Protein AF-A0A8C8XXU4-F1 (afdb_monomer_lite)

pLDDT: mean 84.92, std 8.57, range [63.16, 95.69]

Secondary structure (DSSP, 8-state):
-HHHHHHHHHHHHHHHHHHHHHHHHHHHHHHH--SGGGHHHHHHHHHHHHHHHSHHHHHHHHHHHHHHHHHHHHHHHHT-

InterPro domains:
  IPR015143 L27-1 [PF09058] (17-62)
  IPR036892 L27 domain superfamily [SSF101288] (17-68)

Foldseek 3Di:
DVVLVVVLVVVLCCLVVVLVVVLVVLVVVLVVPDDPVCVVVSVVSVVVSVCSPDPVNVVVSVVVSVVVVVVSVVVVVVVD

Organism: Panthera leo (NCBI:txid9689)

Structure (mmCIF, N/CA/C/O backbone):
data_AF-A0A8C8XXU4-F1
#
_entry.id   AF-A0A8C8XXU4-F1
#
loop_
_atom_site.group_PDB
_atom_site.id
_atom_site.type_symbol
_atom_site.label_atom_id
_atom_site.label_alt_id
_atom_site.label_comp_id
_atom_site.label_asym_id
_atom_site.label_entity_id
_atom_site.label_seq_id
_atom_site.pdbx_PDB_ins_code
_atom_site.Cartn_x
_atom_site.Cartn_y
_atom_site.Cartn_z
_atom_site.occupancy
_atom_site.B_iso_or_equiv
_atom_site.auth_seq_id
_atom_site.auth_comp_id
_atom_site.auth_asym_id
_atom_site.auth_atom_id
_atom_site.pdbx_PDB_model_num
ATOM 1 N N . CYS A 1 1 ? 26.536 -4.097 -20.520 1.00 66.56 1 CYS A N 1
ATOM 2 C CA . CYS A 1 1 ? 27.411 -4.455 -19.381 1.00 66.56 1 CYS A CA 1
ATOM 3 C C . CYS A 1 1 ? 26.626 -5.318 -18.374 1.00 66.56 1 CYS A C 1
ATOM 5 O O . CYS A 1 1 ? 25.540 -4.890 -17.993 1.00 66.56 1 CYS A O 1
ATOM 7 N N . PRO A 1 2 ? 27.097 -6.516 -17.969 1.00 71.19 2 PRO A N 1
ATOM 8 C CA . PRO A 1 2 ? 26.350 -7.456 -17.107 1.00 71.19 2 PRO A CA 1
ATOM 9 C C . PRO A 1 2 ? 25.927 -6.871 -15.750 1.00 71.19 2 PRO A C 1
ATOM 11 O O . PRO A 1 2 ? 24.820 -7.129 -15.283 1.00 71.19 2 PRO A O 1
ATOM 14 N N . LEU A 1 3 ? 26.772 -6.014 -15.167 1.00 71.06 3 LEU A N 1
ATOM 15 C CA . LEU A 1 3 ? 26.507 -5.297 -13.913 1.00 71.06 3 LEU A CA 1
ATOM 16 C C . LEU A 1 3 ? 25.264 -4.401 -14.006 1.00 71.06 3 LEU A C 1
ATOM 18 O O . LEU A 1 3 ? 24.404 -4.441 -13.133 1.00 71.06 3 LEU A O 1
ATOM 22 N N . LEU A 1 4 ? 25.121 -3.665 -15.112 1.00 69.38 4 LEU A N 1
ATOM 23 C CA . LEU A 1 4 ? 23.975 -2.785 -15.352 1.00 69.38 4 LEU A CA 1
ATOM 24 C C . LEU A 1 4 ? 22.674 -3.587 -15.536 1.00 69.38 4 LEU A C 1
ATOM 26 O O . LEU A 1 4 ? 21.594 -3.099 -15.225 1.00 69.38 4 LEU A O 1
ATOM 30 N N . LYS A 1 5 ? 22.772 -4.817 -16.063 1.00 69.88 5 LYS A N 1
ATOM 31 C CA . LYS A 1 5 ? 21.628 -5.716 -16.296 1.00 69.88 5 LYS A CA 1
ATOM 32 C C . LYS A 1 5 ? 21.108 -6.297 -14.982 1.00 69.88 5 LYS A C 1
ATOM 34 O O . LYS A 1 5 ? 19.905 -6.290 -14.750 1.00 69.88 5 LYS A O 1
ATOM 39 N N . ASN A 1 6 ? 22.015 -6.711 -14.097 1.00 74.44 6 ASN A N 1
ATOM 40 C CA . ASN A 1 6 ? 21.665 -7.130 -12.739 1.00 74.44 6 ASN A CA 1
ATOM 41 C C . ASN A 1 6 ? 21.093 -5.978 -11.908 1.00 74.44 6 ASN A C 1
ATOM 43 O O . ASN A 1 6 ? 20.083 -6.172 -11.240 1.00 74.44 6 ASN A O 1
ATOM 47 N N . TYR A 1 7 ? 21.680 -4.780 -11.999 1.00 73.25 7 TYR A N 1
ATOM 48 C CA . TYR A 1 7 ? 21.187 -3.599 -11.288 1.00 73.25 7 TYR A CA 1
ATOM 49 C C . TYR A 1 7 ? 19.741 -3.255 -11.676 1.00 73.25 7 TYR A C 1
ATOM 51 O O . TYR A 1 7 ? 18.917 -2.984 -10.807 1.00 73.25 7 TYR A O 1
ATOM 59 N N . LEU A 1 8 ? 19.379 -3.359 -12.962 1.00 68.12 8 LEU A N 1
ATOM 60 C CA . LEU A 1 8 ? 18.004 -3.082 -13.383 1.00 68.12 8 LEU A CA 1
ATOM 61 C C . LEU A 1 8 ? 16.997 -4.158 -12.991 1.00 68.12 8 LEU A C 1
ATOM 63 O O . LEU A 1 8 ? 15.884 -3.833 -12.586 1.00 68.12 8 LEU A O 1
ATOM 67 N N . ILE A 1 9 ? 17.380 -5.434 -13.097 1.00 72.62 9 ILE A N 1
ATOM 68 C CA . ILE A 1 9 ? 16.548 -6.543 -12.607 1.00 72.62 9 ILE A CA 1
ATOM 69 C C . ILE A 1 9 ? 16.276 -6.350 -11.115 1.00 72.62 9 ILE A C 1
ATOM 71 O O . ILE A 1 9 ? 15.156 -6.572 -10.660 1.00 72.62 9 ILE A O 1
ATOM 75 N N . GLN A 1 10 ? 17.282 -5.892 -10.368 1.00 73.62 10 GLN A N 1
ATOM 76 C CA . GLN A 1 10 ? 17.159 -5.576 -8.954 1.00 73.62 10 GLN A CA 1
ATOM 77 C C . GLN A 1 10 ? 16.205 -4.397 -8.718 1.00 73.62 10 GLN A C 1
ATOM 79 O O . GLN A 1 10 ? 15.310 -4.536 -7.893 1.00 73.62 10 GLN A O 1
ATOM 84 N N . ILE A 1 11 ? 16.311 -3.299 -9.479 1.00 72.31 11 ILE A N 1
ATOM 85 C CA . ILE A 1 11 ? 15.396 -2.142 -9.390 1.00 72.31 11 ILE A CA 1
ATOM 86 C C . ILE A 1 11 ? 13.943 -2.540 -9.683 1.00 72.31 11 ILE A C 1
ATOM 88 O O . ILE A 1 11 ? 13.042 -2.177 -8.927 1.00 72.31 11 ILE A O 1
ATOM 92 N N . LEU A 1 12 ? 13.705 -3.311 -10.747 1.00 70.50 12 LEU A N 1
ATOM 93 C CA . LEU A 1 12 ? 12.358 -3.749 -11.131 1.00 70.50 12 LEU A CA 1
ATOM 94 C C . LEU A 1 12 ? 11.745 -4.681 -10.090 1.00 70.50 12 LEU A C 1
ATOM 96 O O . LEU A 1 12 ? 10.580 -4.517 -9.731 1.00 70.50 12 LEU A O 1
ATOM 100 N N . LYS A 1 13 ? 12.539 -5.623 -9.561 1.00 76.31 13 LYS A N 1
ATOM 101 C CA . LYS A 1 13 ? 12.113 -6.459 -8.431 1.00 76.31 13 LYS A CA 1
ATOM 102 C C . LYS A 1 13 ? 11.802 -5.615 -7.200 1.00 76.31 13 LYS A C 1
ATOM 104 O O . LYS A 1 13 ? 10.806 -5.884 -6.535 1.00 76.31 13 LYS A O 1
ATOM 109 N N . SER A 1 14 ? 12.639 -4.619 -6.909 1.00 75.12 14 SER A N 1
ATOM 110 C CA . SER A 1 14 ? 12.478 -3.736 -5.753 1.00 75.12 14 SER A CA 1
ATOM 111 C C . SER A 1 14 ? 11.159 -2.980 -5.833 1.00 75.12 14 SER A C 1
ATOM 113 O O . SER A 1 14 ? 10.389 -3.025 -4.893 1.00 75.12 14 SER A O 1
ATOM 115 N N . CYS A 1 15 ? 10.821 -2.370 -6.971 1.00 74.12 15 CYS A N 1
ATOM 116 C CA . CYS A 1 15 ? 9.658 -1.481 -7.068 1.00 74.12 15 CYS A CA 1
ATOM 117 C C . CYS A 1 15 ? 8.325 -2.173 -6.707 1.00 74.12 15 CYS A C 1
ATOM 119 O O . CYS A 1 15 ? 7.551 -1.668 -5.887 1.00 74.12 15 CYS A O 1
ATOM 121 N N . PHE A 1 16 ? 8.087 -3.370 -7.252 1.00 76.00 16 PHE A N 1
ATOM 122 C CA . PHE A 1 16 ? 6.893 -4.156 -6.923 1.00 76.00 16 PHE A CA 1
ATOM 123 C C . PHE A 1 16 ? 6.975 -4.775 -5.527 1.00 76.00 16 PHE A C 1
ATOM 125 O O . PHE A 1 16 ? 6.023 -4.683 -4.752 1.00 76.00 16 PHE A O 1
ATOM 132 N N . SER A 1 17 ? 8.124 -5.361 -5.176 1.00 83.62 17 SER A N 1
ATOM 133 C CA . SER A 1 17 ? 8.301 -6.014 -3.877 1.00 83.62 17 SER A CA 1
ATOM 134 C C . SER A 1 17 ? 8.242 -5.031 -2.708 1.00 83.62 17 SER A C 1
ATOM 136 O O . SER A 1 17 ? 7.738 -5.383 -1.646 1.00 83.62 17 SER A O 1
ATOM 138 N N . ASP A 1 18 ? 8.762 -3.818 -2.870 1.00 86.19 18 ASP A N 1
ATOM 139 C CA . ASP A 1 18 ? 8.759 -2.783 -1.839 1.00 86.19 18 ASP A CA 1
ATOM 140 C C . ASP A 1 18 ? 7.362 -2.206 -1.651 1.00 86.19 18 ASP A C 1
ATOM 142 O O . ASP A 1 18 ? 6.979 -1.923 -0.518 1.00 86.19 18 ASP A O 1
ATOM 146 N N . THR A 1 19 ? 6.577 -2.101 -2.725 1.00 88.56 19 THR A N 1
ATOM 147 C CA . THR A 1 19 ? 5.174 -1.683 -2.637 1.00 88.56 19 THR A CA 1
ATOM 148 C C . THR A 1 19 ? 4.345 -2.697 -1.846 1.00 88.56 19 THR A C 1
ATOM 150 O O . THR A 1 19 ? 3.620 -2.318 -0.924 1.00 88.56 19 THR A O 1
ATOM 153 N N . ASP A 1 20 ? 4.492 -3.991 -2.141 1.00 88.69 20 ASP A N 1
ATOM 154 C CA . ASP A 1 20 ? 3.800 -5.063 -1.413 1.00 88.69 20 ASP A CA 1
ATOM 155 C C . ASP A 1 20 ? 4.261 -5.162 0.055 1.00 88.69 20 ASP A C 1
ATOM 157 O O . ASP A 1 20 ? 3.452 -5.249 0.989 1.00 88.69 20 ASP A O 1
ATOM 161 N N . ARG A 1 21 ? 5.572 -5.027 0.290 1.00 92.94 21 ARG A N 1
ATOM 162 C CA . ARG A 1 21 ? 6.144 -4.989 1.640 1.00 92.94 21 ARG A CA 1
ATOM 163 C C . ARG A 1 21 ? 5.651 -3.778 2.434 1.00 92.94 21 ARG A C 1
ATOM 165 O O . ARG A 1 21 ? 5.305 -3.926 3.605 1.00 92.94 21 ARG A O 1
ATOM 172 N N . ALA A 1 22 ? 5.575 -2.598 1.820 1.00 93.12 22 ALA A N 1
ATOM 173 C 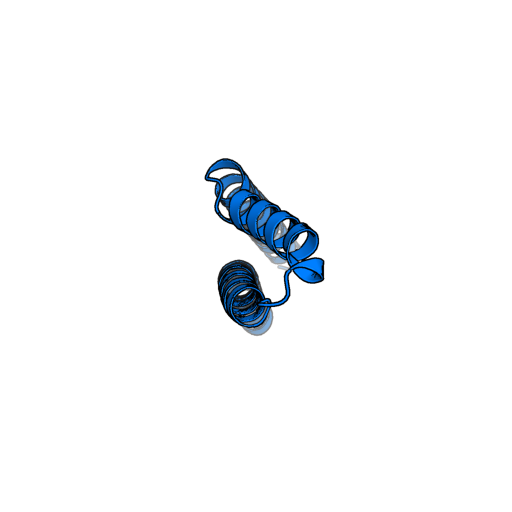CA . ALA A 1 22 ? 5.037 -1.396 2.452 1.00 93.12 22 ALA A CA 1
ATOM 174 C C . ALA A 1 22 ? 3.554 -1.568 2.816 1.00 93.12 22 ALA A C 1
ATOM 176 O O . ALA A 1 22 ? 3.157 -1.233 3.932 1.00 93.12 22 ALA A O 1
ATOM 177 N N . LEU A 1 23 ? 2.746 -2.157 1.927 1.00 93.88 23 LEU A N 1
ATOM 178 C CA . LEU A 1 23 ? 1.347 -2.493 2.208 1.00 93.88 23 LEU A CA 1
ATOM 179 C C . LEU A 1 23 ? 1.208 -3.448 3.402 1.00 93.88 23 LEU A C 1
ATOM 181 O O . LEU A 1 23 ? 0.375 -3.214 4.279 1.00 93.88 23 LEU A O 1
ATOM 185 N N . SER A 1 24 ? 2.048 -4.482 3.468 1.00 94.12 24 SER A N 1
ATOM 186 C CA . SER A 1 24 ? 2.065 -5.444 4.577 1.00 94.12 24 SER A CA 1
ATOM 187 C C . SER A 1 24 ? 2.411 -4.779 5.917 1.00 94.12 24 SER A C 1
ATOM 189 O O . SER A 1 24 ? 1.755 -5.027 6.931 1.00 94.12 24 SER A O 1
ATOM 191 N N . LEU A 1 25 ? 3.390 -3.869 5.924 1.00 95.69 25 LEU A N 1
ATOM 192 C CA . LEU A 1 25 ? 3.761 -3.099 7.116 1.00 95.69 25 LEU A CA 1
ATOM 193 C C . LEU A 1 25 ? 2.642 -2.147 7.562 1.00 95.69 25 LEU A C 1
ATOM 195 O O . LEU A 1 25 ? 2.374 -2.030 8.760 1.00 95.69 25 LEU A O 1
ATOM 199 N N . LEU A 1 26 ? 1.949 -1.497 6.621 1.00 94.69 26 LEU A N 1
ATOM 200 C CA . LEU A 1 26 ? 0.797 -0.639 6.923 1.00 94.69 26 LEU A CA 1
ATOM 201 C C . LEU A 1 26 ? -0.380 -1.438 7.502 1.00 94.69 26 LEU A C 1
ATOM 203 O O . LEU A 1 26 ? -1.072 -0.954 8.404 1.00 94.69 26 LEU A O 1
ATOM 207 N N . GLU A 1 27 ? -0.590 -2.675 7.046 1.00 94.06 27 GLU A N 1
ATOM 208 C CA . GLU A 1 27 ? -1.576 -3.576 7.646 1.00 94.06 27 GLU A CA 1
ATOM 209 C C . GLU A 1 27 ? -1.229 -3.952 9.079 1.00 94.06 27 GLU A C 1
ATOM 211 O O . GLU A 1 27 ? -2.095 -3.913 9.959 1.00 94.06 27 GLU A O 1
ATOM 216 N N . GLU A 1 28 ? 0.030 -4.299 9.334 1.00 94.94 28 GLU A N 1
ATOM 217 C CA . GLU A 1 28 ? 0.495 -4.600 10.683 1.00 94.94 28 GLU A CA 1
ATOM 218 C C . GLU A 1 28 ? 0.358 -3.378 11.600 1.00 94.94 28 GLU A C 1
ATOM 220 O O . GLU A 1 28 ? -0.115 -3.494 12.734 1.00 94.94 28 GLU A O 1
ATOM 225 N N . TYR A 1 29 ? 0.676 -2.188 11.090 1.00 93.19 29 TYR A N 1
ATOM 226 C CA . TYR A 1 29 ? 0.484 -0.934 11.808 1.00 93.19 29 TYR A CA 1
ATOM 227 C C . TYR A 1 29 ? -0.997 -0.699 12.148 1.00 93.19 29 TYR A C 1
ATOM 229 O O . TYR A 1 29 ? -1.334 -0.443 13.304 1.00 93.19 29 TYR A O 1
ATOM 237 N N . CYS A 1 30 ? -1.916 -0.915 11.200 1.00 91.88 30 CYS A N 1
ATOM 238 C CA . CYS A 1 30 ? -3.360 -0.821 11.445 1.00 91.88 30 CYS A CA 1
ATOM 239 C C . CYS A 1 30 ? -3.867 -1.783 12.536 1.00 91.88 30 CYS A C 1
ATOM 241 O O . CYS A 1 30 ? -4.843 -1.463 13.222 1.00 91.88 30 CYS A O 1
ATOM 243 N N . LYS A 1 31 ? -3.247 -2.962 12.694 1.00 91.81 31 LYS A N 1
ATOM 244 C CA . LYS A 1 31 ? -3.582 -3.935 13.755 1.00 91.81 31 LYS A CA 1
ATOM 245 C C . LYS A 1 31 ? -3.125 -3.470 15.144 1.00 91.81 31 LYS A C 1
ATOM 247 O O . LYS A 1 31 ? -3.726 -3.864 16.148 1.00 91.81 31 LYS A O 1
ATOM 252 N N . LYS A 1 32 ? -2.080 -2.638 15.203 1.00 92.25 32 LYS A N 1
ATOM 253 C CA . LYS A 1 32 ? -1.546 -2.048 16.441 1.00 92.25 32 LYS A CA 1
ATOM 254 C C . LYS A 1 32 ? -2.356 -0.831 16.906 1.00 92.25 32 LYS A C 1
ATOM 256 O O . LYS A 1 32 ? -2.436 -0.608 18.108 1.00 92.25 32 LYS A O 1
ATOM 261 N N . LEU A 1 33 ? -3.026 -0.123 15.990 1.00 90.50 33 LEU A N 1
ATOM 262 C CA . LEU A 1 33 ? -3.953 0.973 16.312 1.00 90.50 33 LEU A CA 1
ATOM 263 C C . LEU A 1 33 ? -5.264 0.428 16.902 1.00 90.50 33 LEU A C 1
ATOM 265 O O . LEU A 1 33 ? -6.118 -0.119 16.182 1.00 90.50 33 LEU A O 1
ATOM 269 N N . ARG A 1 34 ? -5.403 0.554 18.224 1.00 88.38 34 ARG A N 1
ATOM 270 C CA . ARG A 1 34 ? -6.542 0.038 19.008 1.00 88.38 34 ARG A CA 1
ATOM 271 C C . ARG A 1 34 ? -7.267 1.126 19.789 1.00 88.38 34 ARG A C 1
ATOM 273 O O . ARG A 1 34 ? -8.390 0.880 20.224 1.00 88.38 34 ARG A O 1
ATOM 280 N N . LYS A 1 35 ? -6.651 2.295 19.983 1.00 91.94 35 LYS A N 1
ATOM 281 C CA . LYS A 1 35 ? -7.257 3.360 20.778 1.00 91.94 35 LYS A CA 1
ATOM 282 C C . LYS A 1 35 ? -8.340 4.084 19.974 1.00 91.94 35 LYS A C 1
ATOM 284 O O . LYS A 1 35 ? -8.196 4.236 18.759 1.00 91.94 35 LYS A O 1
ATOM 289 N N . PRO A 1 36 ? -9.413 4.560 20.623 1.00 86.62 36 PRO A N 1
ATOM 290 C CA . PRO A 1 36 ? -10.470 5.298 19.940 1.00 86.62 36 PRO A CA 1
ATOM 291 C C . PRO A 1 36 ? -9.964 6.613 19.325 1.00 86.62 36 PRO A C 1
ATOM 293 O O . PRO A 1 36 ? -10.420 6.977 18.240 1.00 86.62 36 PRO A O 1
ATOM 296 N N . GLU A 1 37 ? -8.971 7.278 19.931 1.00 92.38 37 GLU A N 1
ATOM 297 C CA . GLU A 1 37 ? -8.382 8.507 19.370 1.00 92.38 37 GLU A CA 1
ATOM 298 C C . GLU A 1 37 ? -7.617 8.254 18.054 1.00 92.38 37 GLU A C 1
ATOM 300 O O . GLU A 1 37 ? -7.500 9.135 17.205 1.00 92.38 37 GLU A O 1
ATOM 305 N N . GLU A 1 38 ? -7.134 7.027 17.840 1.00 91.56 38 GLU A N 1
ATOM 306 C CA . GLU A 1 38 ? -6.342 6.631 16.668 1.00 91.56 38 GLU A CA 1
ATOM 307 C C . GLU A 1 38 ? -7.214 6.251 15.460 1.00 91.56 38 GLU A C 1
ATOM 309 O O . GLU A 1 38 ? -6.703 5.937 14.380 1.00 91.56 38 GLU A O 1
ATOM 314 N N . GLN A 1 39 ? -8.541 6.260 15.606 1.00 91.06 39 GLN A N 1
ATOM 315 C CA . GLN A 1 39 ? -9.426 5.692 14.595 1.00 91.06 39 GLN A CA 1
ATOM 316 C C . GLN A 1 39 ? -9.471 6.512 13.300 1.00 91.06 39 GLN A C 1
ATOM 318 O O . GLN A 1 39 ? -9.596 5.948 12.209 1.00 91.06 39 GLN A O 1
ATOM 323 N N . GLN A 1 40 ? -9.291 7.832 13.393 1.00 92.50 40 GLN A N 1
ATOM 324 C CA . GLN A 1 40 ? -9.129 8.685 12.212 1.00 92.50 40 GLN A CA 1
ATOM 325 C C . GLN A 1 40 ? -7.846 8.343 11.442 1.00 92.50 40 GLN A C 1
ATOM 327 O O . GLN A 1 40 ? -7.890 8.192 10.219 1.00 92.50 40 GLN A O 1
ATOM 332 N N . LEU A 1 41 ? -6.732 8.132 12.150 1.00 92.38 41 LEU A N 1
ATOM 333 C CA . LEU A 1 41 ? -5.461 7.718 11.553 1.00 92.38 41 LEU A CA 1
ATOM 334 C C . LEU A 1 41 ? -5.589 6.346 10.882 1.00 92.38 41 LEU A C 1
ATOM 336 O O . LEU A 1 41 ? -5.195 6.180 9.729 1.00 92.38 41 LEU A O 1
ATOM 340 N N . LYS A 1 42 ? -6.221 5.378 11.553 1.00 92.81 42 LYS A N 1
ATOM 341 C CA . LYS A 1 42 ? -6.488 4.046 10.993 1.00 92.81 42 LYS A CA 1
ATOM 342 C C . LYS A 1 42 ? -7.290 4.118 9.693 1.00 92.81 42 LYS A C 1
ATOM 344 O O . LYS A 1 42 ? -6.986 3.405 8.738 1.00 92.81 42 LYS A O 1
ATOM 349 N N . ASN A 1 43 ? -8.292 4.993 9.632 1.00 93.06 43 ASN A N 1
ATOM 350 C CA . ASN A 1 43 ? -9.084 5.209 8.423 1.00 93.06 43 ASN A CA 1
ATOM 351 C C . ASN A 1 43 ? -8.265 5.861 7.302 1.00 93.06 43 ASN A C 1
ATOM 353 O O . ASN A 1 43 ? -8.392 5.453 6.147 1.00 93.06 43 ASN A O 1
ATOM 357 N N . ALA A 1 44 ? -7.406 6.831 7.624 1.00 94.25 44 ALA A N 1
ATOM 358 C CA . ALA A 1 44 ? -6.510 7.451 6.651 1.00 94.25 44 ALA A CA 1
ATOM 359 C C . ALA A 1 44 ? -5.525 6.429 6.056 1.00 94.25 44 ALA A C 1
ATOM 361 O O . ALA A 1 44 ? -5.417 6.320 4.836 1.00 94.25 44 ALA A O 1
ATOM 362 N N . VAL A 1 45 ? -4.888 5.607 6.897 1.00 93.31 45 VAL A N 1
ATOM 363 C CA . VAL A 1 45 ? -3.959 4.556 6.447 1.00 93.31 45 VAL A CA 1
ATOM 364 C C . VAL A 1 45 ? -4.669 3.518 5.573 1.00 93.31 45 VAL A C 1
ATOM 366 O O . VAL A 1 45 ? -4.164 3.164 4.509 1.00 93.31 45 VAL A O 1
ATOM 369 N N . LYS A 1 46 ? -5.880 3.084 5.948 1.00 92.88 46 LYS A N 1
ATOM 370 C CA . LYS A 1 46 ? -6.689 2.174 5.118 1.00 92.88 46 LYS A CA 1
ATOM 371 C C . LYS A 1 46 ? -7.028 2.760 3.746 1.00 92.88 46 LYS A C 1
ATOM 373 O O . LYS A 1 46 ? -7.012 2.021 2.764 1.00 92.88 46 LYS A O 1
ATOM 378 N N . LYS A 1 47 ? -7.320 4.063 3.657 1.00 94.88 47 LYS A N 1
ATOM 379 C CA . LYS A 1 47 ? -7.548 4.737 2.367 1.00 94.88 47 LYS A CA 1
ATOM 380 C C . LYS A 1 47 ? -6.295 4.702 1.498 1.00 94.88 47 LYS A C 1
ATOM 382 O O . LYS A 1 47 ? -6.394 4.344 0.330 1.00 94.88 47 LYS A O 1
ATOM 387 N N . VAL A 1 48 ? -5.129 5.006 2.072 1.00 94.06 48 VAL A N 1
ATOM 388 C CA . VAL A 1 48 ? -3.843 4.925 1.363 1.00 94.06 48 VAL A CA 1
ATOM 389 C C . VAL A 1 48 ? -3.603 3.501 0.861 1.00 94.06 48 VAL A C 1
ATOM 391 O O . VAL A 1 48 ? -3.399 3.308 -0.331 1.00 94.06 48 VAL A O 1
ATOM 394 N N . MET A 1 49 ? -3.744 2.487 1.717 1.00 93.12 49 MET A N 1
ATOM 395 C CA . MET A 1 49 ? -3.625 1.083 1.298 1.00 93.12 49 MET A CA 1
ATOM 396 C C . MET A 1 49 ? -4.601 0.711 0.170 1.00 93.12 49 MET A C 1
ATOM 398 O O . MET A 1 49 ? -4.228 -0.008 -0.752 1.00 93.12 49 MET A O 1
ATOM 402 N N . GLY A 1 50 ? -5.844 1.203 0.225 1.00 93.06 50 GLY A N 1
ATOM 403 C CA . GLY A 1 50 ? -6.844 0.991 -0.823 1.00 93.06 50 GLY A CA 1
ATOM 404 C C . GLY A 1 50 ? -6.446 1.608 -2.166 1.00 93.06 50 GLY A C 1
ATOM 405 O O . GLY A 1 50 ? -6.632 0.975 -3.200 1.00 93.06 50 GLY A O 1
ATOM 406 N N . ILE A 1 51 ? -5.839 2.800 -2.156 1.00 93.44 51 ILE A N 1
ATOM 407 C CA . ILE A 1 51 ? -5.297 3.441 -3.363 1.00 93.44 51 ILE A CA 1
ATOM 408 C C . ILE A 1 51 ? -4.174 2.588 -3.948 1.00 93.44 51 ILE A C 1
ATOM 410 O O . ILE A 1 51 ? -4.219 2.259 -5.126 1.00 93.44 51 ILE A O 1
ATOM 414 N N . PHE A 1 52 ? -3.219 2.161 -3.122 1.00 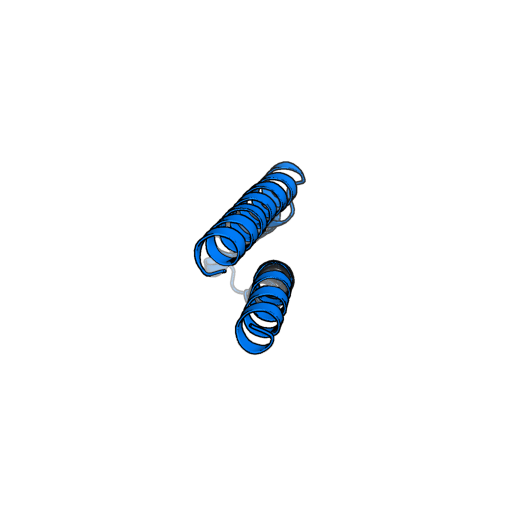89.75 52 PHE A N 1
ATOM 415 C CA . PHE A 1 52 ? -2.095 1.330 -3.562 1.00 89.75 52 PHE A CA 1
ATOM 416 C C . PHE A 1 52 ? -2.532 -0.036 -4.127 1.00 89.75 52 PHE A C 1
ATOM 418 O O . PHE A 1 52 ? -1.856 -0.583 -4.994 1.00 89.75 52 PHE A O 1
ATOM 425 N N . ARG A 1 53 ? -3.674 -0.575 -3.680 1.00 89.38 53 ARG A N 1
ATOM 426 C CA . ARG A 1 53 ? -4.280 -1.821 -4.195 1.00 89.38 53 ARG A CA 1
ATOM 427 C C . ARG A 1 53 ? -5.212 -1.628 -5.386 1.00 89.38 53 ARG A C 1
ATOM 429 O O . ARG A 1 53 ? -5.670 -2.614 -5.957 1.00 89.38 53 ARG A O 1
ATOM 436 N N . SER A 1 54 ? -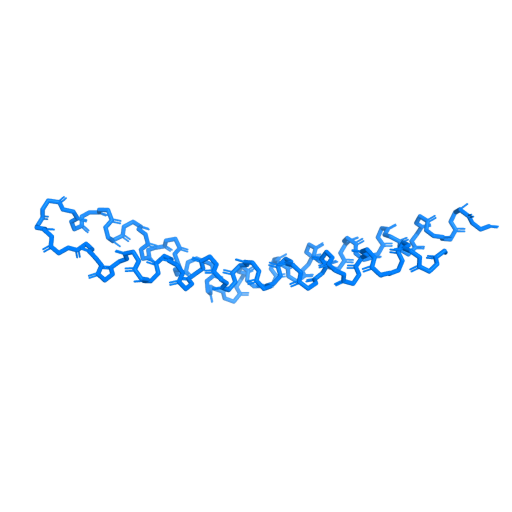5.534 -0.387 -5.738 1.00 93.75 54 SER A N 1
ATOM 437 C CA . SER A 1 54 ? -6.404 -0.094 -6.872 1.00 93.75 54 SER A CA 1
ATOM 438 C C . SER A 1 54 ? -5.774 -0.600 -8.165 1.00 93.75 54 SER A C 1
ATOM 440 O O . SER A 1 54 ? -4.582 -0.391 -8.399 1.00 93.75 54 SER A O 1
ATOM 442 N N . SER A 1 55 ? -6.587 -1.194 -9.040 1.00 86.06 55 SER A N 1
ATOM 443 C CA . SER A 1 55 ? -6.159 -1.614 -10.379 1.00 86.06 55 SER A CA 1
ATOM 444 C C . SER A 1 55 ? -5.572 -0.454 -11.184 1.00 86.06 55 SER A C 1
ATOM 446 O O . SER A 1 55 ? -4.619 -0.651 -11.929 1.00 86.06 55 SER A O 1
ATOM 448 N N . LEU A 1 56 ? -6.075 0.768 -10.977 1.00 90.25 56 LEU A N 1
ATOM 449 C CA . LEU A 1 56 ? -5.516 1.974 -11.586 1.00 90.25 56 LEU A CA 1
ATOM 450 C C . LEU A 1 56 ? -4.087 2.241 -11.102 1.00 90.25 56 LEU A C 1
ATOM 452 O O . LEU A 1 56 ? -3.212 2.541 -11.905 1.00 90.25 56 LEU A O 1
ATOM 456 N N . PHE A 1 57 ? -3.841 2.139 -9.797 1.00 90.25 57 PHE A N 1
ATOM 457 C CA . PHE A 1 57 ? -2.519 2.417 -9.242 1.00 90.25 57 PHE A CA 1
ATOM 458 C C . PHE A 1 57 ? -1.513 1.328 -9.622 1.00 90.25 57 PHE A C 1
ATOM 460 O O . PHE A 1 57 ? -0.378 1.643 -9.961 1.00 90.25 57 PHE A O 1
ATOM 467 N N . GLN A 1 58 ? -1.944 0.065 -9.654 1.00 86.56 58 GLN A N 1
ATOM 468 C CA . GLN A 1 58 ? -1.136 -1.043 -10.167 1.00 86.56 58 GLN A CA 1
ATOM 469 C C . GLN A 1 58 ? -0.774 -0.837 -11.648 1.00 86.56 58 GLN A C 1
ATOM 471 O O . GLN A 1 58 ? 0.399 -0.901 -11.997 1.00 86.56 58 GLN A O 1
ATOM 476 N N . ALA A 1 59 ? -1.734 -0.446 -12.495 1.00 88.38 59 ALA A N 1
ATOM 477 C CA . ALA A 1 59 ? -1.465 -0.135 -13.901 1.00 88.38 59 ALA A CA 1
ATOM 478 C C . ALA A 1 59 ? -0.530 1.078 -14.085 1.00 88.38 59 ALA A C 1
ATOM 480 O O . ALA A 1 59 ? 0.270 1.115 -15.020 1.00 88.38 59 ALA A O 1
ATOM 481 N N . LEU A 1 60 ? -0.602 2.074 -13.195 1.00 88.88 60 LEU A N 1
ATOM 482 C CA . LEU A 1 60 ? 0.337 3.199 -13.183 1.00 88.88 60 LEU A CA 1
ATOM 483 C C . LEU A 1 60 ? 1.751 2.745 -12.797 1.00 88.88 60 LEU A C 1
ATOM 485 O O . LEU A 1 60 ? 2.711 3.168 -13.439 1.00 88.88 60 LEU A O 1
ATOM 489 N N . LEU A 1 61 ? 1.886 1.867 -11.798 1.00 86.44 61 LEU A N 1
ATOM 490 C CA . LEU A 1 61 ? 3.169 1.259 -11.433 1.00 86.44 61 LEU A CA 1
ATOM 491 C C . LEU A 1 61 ? 3.755 0.455 -12.602 1.00 86.44 61 LEU A C 1
ATOM 493 O O . LEU A 1 61 ? 4.932 0.628 -12.919 1.00 86.44 61 LEU A O 1
ATOM 497 N N . ASP A 1 62 ? 2.933 -0.341 -13.290 1.00 85.31 62 ASP A N 1
ATOM 498 C CA . ASP A 1 62 ? 3.326 -1.077 -14.497 1.00 85.31 62 ASP A CA 1
ATOM 499 C C . ASP A 1 62 ? 3.817 -0.133 -15.607 1.00 85.31 62 ASP A C 1
ATOM 501 O O . ASP A 1 62 ? 4.874 -0.359 -16.203 1.00 85.31 62 ASP A O 1
ATOM 505 N N . CYS A 1 63 ? 3.096 0.966 -15.861 1.00 86.06 63 CYS A N 1
ATOM 506 C CA . CYS A 1 63 ? 3.495 1.974 -16.849 1.00 86.06 63 CYS A CA 1
ATOM 507 C C . CYS A 1 63 ? 4.850 2.609 -16.509 1.00 86.06 63 CYS A C 1
ATOM 509 O O . CYS A 1 63 ? 5.719 2.734 -17.375 1.00 86.06 63 CYS A O 1
ATOM 511 N N . VAL A 1 64 ? 5.050 3.001 -15.248 1.00 83.50 64 VAL A N 1
ATOM 512 C CA . VAL A 1 64 ? 6.308 3.609 -14.789 1.00 83.50 64 VAL A CA 1
ATOM 513 C C . VAL A 1 64 ? 7.460 2.610 -14.898 1.00 83.50 64 VAL A C 1
ATOM 515 O O . VAL A 1 64 ? 8.544 2.969 -15.367 1.00 83.50 64 VAL A O 1
ATOM 518 N N . ALA A 1 65 ? 7.226 1.345 -14.538 1.00 83.31 65 ALA A N 1
ATOM 519 C CA . ALA A 1 65 ? 8.209 0.282 -14.696 1.00 83.31 65 ALA A CA 1
ATOM 520 C C . ALA A 1 65 ? 8.596 0.096 -16.171 1.00 83.31 65 ALA A C 1
ATOM 522 O O . ALA A 1 65 ? 9.786 0.067 -16.488 1.00 83.31 65 ALA A O 1
ATOM 523 N N . TYR A 1 66 ? 7.620 0.059 -17.082 1.00 84.06 66 TYR A N 1
ATOM 524 C CA . TYR A 1 66 ? 7.863 -0.066 -18.520 1.00 84.06 66 TYR A CA 1
ATOM 525 C C . TYR A 1 66 ? 8.733 1.069 -19.075 1.00 84.06 66 TYR A C 1
ATOM 527 O O . TYR A 1 66 ? 9.692 0.813 -19.810 1.00 84.06 66 TYR A O 1
ATOM 535 N N . VAL A 1 67 ? 8.445 2.321 -18.706 1.00 83.62 67 VAL A N 1
ATOM 536 C CA . VAL A 1 67 ? 9.247 3.481 -19.132 1.00 83.62 67 VAL A CA 1
ATOM 537 C C . VAL A 1 67 ? 10.676 3.377 -18.601 1.00 83.62 67 VAL A C 1
ATOM 539 O O . VAL A 1 67 ? 11.625 3.623 -19.345 1.00 83.62 67 VAL A O 1
ATOM 542 N N . CYS A 1 68 ? 10.849 2.947 -17.350 1.00 82.50 68 CYS A N 1
ATOM 543 C CA . CYS A 1 68 ? 12.162 2.775 -16.731 1.00 82.50 68 CYS A CA 1
ATOM 544 C C . CYS A 1 68 ? 13.005 1.703 -17.456 1.00 82.50 68 CYS A C 1
ATOM 546 O O . CYS A 1 68 ? 14.177 1.932 -17.768 1.00 82.50 68 CYS A O 1
ATOM 548 N N . VAL A 1 69 ? 12.395 0.564 -17.815 1.00 80.81 69 VAL A N 1
ATOM 549 C CA . VAL A 1 69 ? 13.04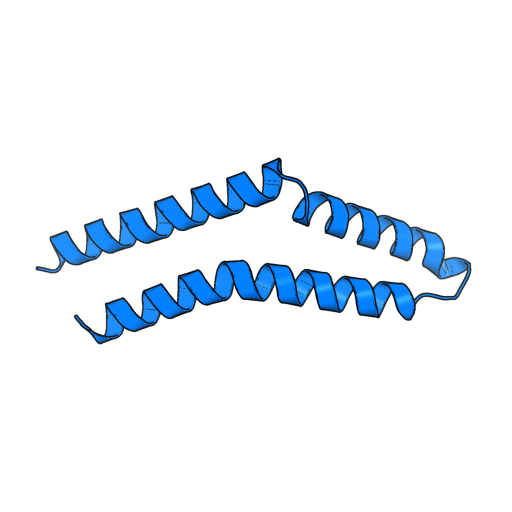1 -0.479 -18.639 1.00 80.81 69 VAL A CA 1
ATOM 550 C C . VAL A 1 69 ? 13.372 0.034 -20.034 1.00 80.81 69 VAL A C 1
ATOM 552 O O . VAL A 1 69 ? 14.471 -0.201 -20.534 1.00 80.81 69 VAL A O 1
ATOM 555 N N . SER A 1 70 ? 12.439 0.739 -20.668 1.00 82.81 70 SER A N 1
ATOM 556 C CA . SER A 1 70 ? 12.612 1.251 -22.029 1.00 82.81 70 SER A CA 1
ATOM 557 C C . SER A 1 70 ? 13.757 2.262 -22.105 1.00 82.81 70 SER A C 1
ATOM 559 O O . SER A 1 70 ? 14.621 2.155 -22.975 1.00 82.81 70 SER A O 1
ATOM 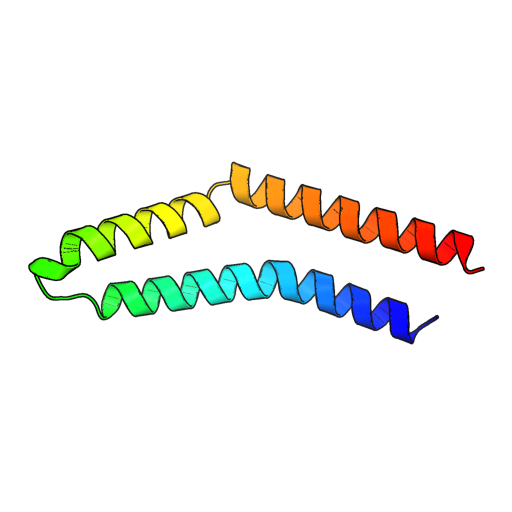561 N N . LEU A 1 71 ? 13.824 3.191 -21.146 1.00 81.62 71 LEU A N 1
ATOM 562 C CA . LEU A 1 71 ? 14.918 4.154 -21.024 1.00 81.62 71 LEU A CA 1
ATOM 563 C C . LEU A 1 71 ? 16.262 3.449 -20.818 1.00 81.62 71 LEU A C 1
ATOM 565 O O . LEU A 1 71 ? 17.260 3.823 -21.427 1.00 81.62 71 LEU A O 1
ATOM 569 N N . TYR A 1 72 ? 16.294 2.393 -20.009 1.00 77.38 72 TYR A N 1
ATOM 570 C CA . TYR A 1 72 ? 17.501 1.597 -19.826 1.00 77.38 72 TYR A CA 1
ATOM 571 C C . TYR A 1 72 ? 17.979 0.918 -21.110 1.00 77.38 72 TYR A C 1
ATOM 573 O O . TYR A 1 72 ? 19.169 0.966 -21.420 1.00 77.38 72 TYR A O 1
ATOM 581 N N . VAL A 1 73 ? 17.072 0.278 -21.853 1.00 81.00 73 VAL A N 1
ATOM 582 C CA . VAL A 1 73 ? 17.407 -0.367 -23.130 1.00 81.00 73 VAL A CA 1
ATOM 583 C C . VAL A 1 73 ? 17.958 0.670 -24.109 1.00 81.00 73 VAL A C 1
ATOM 585 O O . VAL A 1 73 ? 18.963 0.411 -24.769 1.00 81.00 73 VAL A O 1
ATOM 588 N N . TYR A 1 74 ? 17.366 1.864 -24.141 1.00 84.31 74 TYR A N 1
ATOM 589 C CA . TYR A 1 74 ? 17.846 2.983 -24.947 1.00 84.31 74 TYR A CA 1
ATOM 590 C C . TYR A 1 74 ? 19.259 3.441 -24.545 1.00 84.31 74 TYR A C 1
ATOM 592 O O . TYR A 1 74 ? 20.140 3.547 -25.396 1.00 84.31 74 TYR A O 1
ATOM 600 N N . VAL A 1 75 ? 19.516 3.637 -23.247 1.00 80.25 75 VAL A N 1
ATOM 601 C CA . VAL A 1 75 ? 20.847 4.008 -22.731 1.00 80.25 75 VAL A CA 1
ATOM 602 C C . VAL A 1 75 ? 21.883 2.923 -23.028 1.00 80.25 75 VAL A C 1
ATOM 604 O O . VAL A 1 75 ? 22.992 3.233 -23.449 1.00 80.25 75 VAL A O 1
ATOM 607 N N . LEU A 1 76 ? 21.530 1.643 -22.873 1.00 77.00 76 LEU A N 1
ATOM 608 C CA . LEU A 1 76 ? 22.408 0.535 -23.251 1.00 77.00 76 LEU A CA 1
ATOM 609 C C . LEU A 1 76 ? 22.756 0.539 -24.740 1.00 77.00 76 LEU A C 1
ATOM 611 O O . LEU A 1 76 ? 23.888 0.200 -25.081 1.00 77.00 76 LEU A O 1
ATOM 615 N N . HIS A 1 77 ? 21.790 0.863 -25.602 1.00 80.00 77 HIS A N 1
ATOM 616 C CA . HIS A 1 77 ? 22.014 0.981 -27.039 1.00 80.00 77 HIS A CA 1
ATOM 617 C 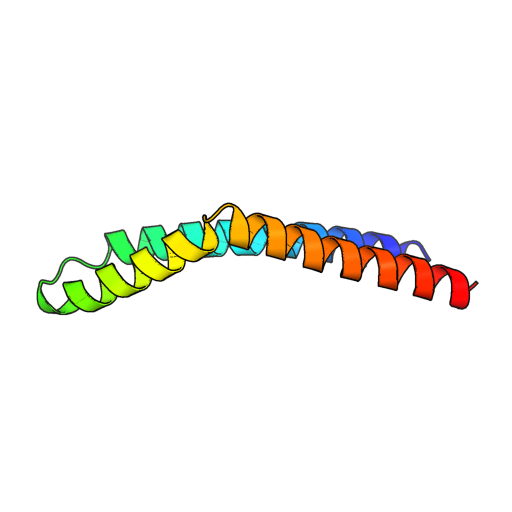C . HIS A 1 77 ? 22.935 2.154 -27.383 1.00 80.00 77 HIS A C 1
ATOM 619 O O . HIS A 1 77 ? 23.769 1.990 -28.261 1.00 80.00 77 HIS A O 1
ATOM 625 N N . LEU A 1 78 ? 22.825 3.294 -26.690 1.00 79.62 78 LEU A N 1
ATOM 626 C CA . LEU A 1 78 ? 23.732 4.435 -26.881 1.00 79.62 78 LEU A CA 1
ATOM 627 C C . LEU A 1 78 ? 25.146 4.191 -26.341 1.00 79.62 78 LEU A C 1
ATOM 629 O O . LEU A 1 78 ? 26.108 4.730 -26.875 1.00 79.62 78 LEU A O 1
ATOM 633 N N . CYS A 1 79 ? 25.281 3.437 -25.250 1.00 71.38 79 CYS A N 1
ATOM 634 C CA . CYS A 1 79 ? 26.579 3.122 -24.648 1.00 71.38 79 CYS A CA 1
ATOM 635 C C . CYS A 1 79 ? 27.341 1.997 -25.373 1.00 71.38 79 CYS A C 1
ATOM 637 O O . CYS A 1 79 ? 28.384 1.566 -24.875 1.00 71.38 79 CYS A O 1
ATOM 639 N N . ARG A 1 80 ? 26.809 1.478 -26.482 1.00 63.16 80 ARG A N 1
ATOM 640 C CA . ARG A 1 80 ? 27.427 0.444 -27.310 1.00 63.16 80 ARG A CA 1
ATOM 641 C C . ARG A 1 80 ? 27.867 1.040 -28.639 1.00 63.16 80 ARG A C 1
ATOM 643 O O . ARG A 1 80 ? 28.940 0.604 -29.104 1.00 63.16 80 ARG A O 1
#

Radius of gyration: 17.75 Å; chains: 1; bounding box: 38×16×48 Å

Sequence (80 aa):
CPLLKNYLIQILKSCFSDTDRALSLLEEYCKKLRKPEEQQLKNAVKKVMGIFRSSLFQALLDCVAYVCVSLYVYVLHLCR